Protein AF-A0A1J5KUV5-F1 (afdb_monomer_lite)

Structure (mmCIF, N/CA/C/O backbone):
data_AF-A0A1J5KUV5-F1
#
_entry.id   AF-A0A1J5KUV5-F1
#
loop_
_atom_site.group_PDB
_atom_site.id
_atom_site.type_symbol
_atom_site.label_atom_id
_atom_site.label_alt_id
_atom_site.label_comp_id
_atom_site.label_asym_id
_atom_site.label_entity_id
_atom_site.label_seq_id
_atom_site.pdbx_PDB_ins_code
_atom_site.Cartn_x
_atom_site.Cartn_y
_atom_site.Cartn_z
_atom_site.occupancy
_atom_site.B_iso_or_equiv
_atom_site.auth_seq_id
_atom_site.auth_comp_id
_atom_site.auth_asym_id
_atom_site.auth_atom_id
_atom_site.pdbx_PDB_model_num
ATOM 1 N N . MET A 1 1 ? -5.475 8.814 17.696 1.00 63.84 1 MET A N 1
ATOM 2 C CA . MET A 1 1 ? -4.533 9.608 16.881 1.00 63.84 1 MET A CA 1
ATOM 3 C C . MET A 1 1 ? -3.108 9.068 16.953 1.00 63.84 1 MET A C 1
ATOM 5 O O . MET A 1 1 ? -2.683 8.458 15.984 1.00 63.84 1 MET A O 1
ATOM 9 N N . GLU A 1 2 ? -2.373 9.209 18.066 1.00 73.62 2 GLU A N 1
ATOM 10 C CA . GLU A 1 2 ? -0.963 8.753 18.131 1.00 73.62 2 GLU A CA 1
ATOM 11 C C . GLU A 1 2 ? -0.813 7.224 17.989 1.00 73.62 2 GLU A C 1
ATOM 13 O O . GLU A 1 2 ? 0.039 6.748 17.240 1.00 73.62 2 GLU A O 1
ATOM 18 N N . ASN A 1 3 ? -1.718 6.451 18.603 1.00 88.88 3 ASN A N 1
ATOM 19 C CA . ASN A 1 3 ? -1.729 4.987 18.475 1.00 88.88 3 ASN A CA 1
ATOM 20 C C . ASN A 1 3 ? -2.065 4.498 17.054 1.00 88.88 3 ASN A C 1
ATOM 22 O O . ASN A 1 3 ? -1.445 3.552 16.580 1.00 88.88 3 ASN A O 1
ATOM 26 N N . GLU A 1 4 ? -3.008 5.145 16.362 1.00 95.00 4 GLU A N 1
ATOM 27 C CA . GLU A 1 4 ? -3.403 4.771 14.993 1.00 95.00 4 GLU A CA 1
ATOM 28 C C . GLU A 1 4 ? -2.285 5.081 13.999 1.00 95.00 4 GLU A C 1
ATOM 30 O O . GLU A 1 4 ? -1.961 4.251 13.158 1.00 95.00 4 GLU A O 1
ATOM 35 N N . TYR A 1 5 ? -1.646 6.249 14.121 1.00 96.25 5 TYR A N 1
ATOM 36 C CA . TYR A 1 5 ? -0.525 6.619 13.259 1.00 96.25 5 TYR A CA 1
ATOM 37 C C . TYR A 1 5 ? 0.643 5.637 13.414 1.00 96.25 5 TYR A C 1
ATOM 39 O O . TYR A 1 5 ? 1.203 5.166 12.422 1.00 96.25 5 TYR A O 1
ATOM 47 N N . LYS A 1 6 ? 0.961 5.257 14.658 1.00 97.00 6 LYS A N 1
ATOM 48 C CA . LYS A 1 6 ? 1.965 4.230 14.943 1.00 97.00 6 LYS A CA 1
ATOM 49 C C . LYS A 1 6 ? 1.581 2.875 14.343 1.00 97.00 6 LYS A C 1
ATOM 51 O O . LYS A 1 6 ? 2.426 2.218 13.743 1.00 97.00 6 LYS A O 1
ATOM 56 N N . LEU A 1 7 ? 0.316 2.469 14.458 1.00 97.94 7 LEU A N 1
ATOM 57 C CA . LEU A 1 7 ? -0.175 1.230 13.852 1.00 97.94 7 LEU A CA 1
ATOM 58 C C . LEU A 1 7 ? -0.055 1.257 12.320 1.00 97.94 7 LEU A C 1
ATOM 60 O O . LEU A 1 7 ? 0.364 0.264 11.726 1.00 97.94 7 LEU A O 1
ATOM 64 N N . ILE A 1 8 ? -0.358 2.394 11.681 1.00 98.50 8 ILE A N 1
ATOM 65 C CA . ILE A 1 8 ? -0.152 2.576 10.238 1.00 98.50 8 ILE A CA 1
ATOM 66 C C . ILE A 1 8 ? 1.318 2.367 9.880 1.00 98.50 8 ILE A C 1
ATOM 68 O O . ILE A 1 8 ? 1.622 1.627 8.944 1.00 98.50 8 ILE A O 1
ATOM 72 N N . GLU A 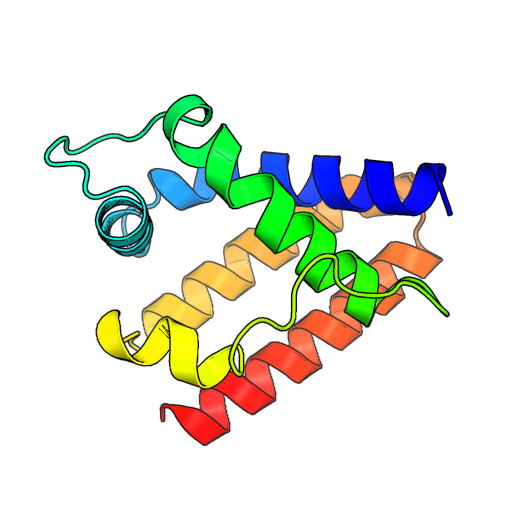1 9 ? 2.231 2.997 10.618 1.00 98.25 9 GLU A N 1
ATOM 73 C CA . GLU A 1 9 ? 3.664 2.852 10.379 1.00 98.25 9 GLU A CA 1
ATOM 74 C C . GLU A 1 9 ? 4.133 1.400 10.527 1.00 98.25 9 GLU A C 1
ATOM 76 O O . GLU A 1 9 ? 4.851 0.901 9.660 1.00 98.25 9 GLU A O 1
ATOM 81 N N . GLU A 1 10 ? 3.692 0.693 11.569 1.00 98.25 10 GLU A N 1
ATOM 82 C CA . GLU A 1 10 ? 4.040 -0.715 11.783 1.00 98.25 10 GLU A CA 1
ATOM 83 C C . GLU A 1 10 ? 3.562 -1.615 10.631 1.00 98.25 10 GLU A C 1
ATOM 85 O O . GLU A 1 10 ? 4.335 -2.438 10.131 1.00 98.25 10 GLU A O 1
ATOM 90 N N . VAL A 1 11 ? 2.322 -1.432 10.163 1.00 98.62 11 VAL A N 1
ATOM 91 C CA . VAL A 1 11 ? 1.770 -2.186 9.025 1.00 98.62 11 VAL A CA 1
ATOM 92 C C . VAL A 1 11 ? 2.535 -1.870 7.739 1.00 98.62 11 VAL A C 1
ATOM 94 O O . VAL A 1 11 ? 2.938 -2.789 7.024 1.00 98.62 11 VAL A O 1
ATOM 97 N N . VAL A 1 12 ? 2.784 -0.588 7.447 1.00 98.56 12 VAL A N 1
ATOM 98 C CA . VAL A 1 12 ? 3.522 -0.169 6.244 1.00 98.56 12 VAL A CA 1
ATOM 99 C C . VAL A 1 12 ? 4.939 -0.738 6.259 1.00 98.56 12 VAL A C 1
ATOM 101 O O . VAL A 1 12 ? 5.379 -1.301 5.258 1.00 98.56 12 VAL A O 1
ATOM 104 N N . ARG A 1 13 ? 5.649 -0.664 7.388 1.00 98.44 13 ARG A N 1
ATOM 105 C CA . ARG A 1 13 ? 6.996 -1.239 7.518 1.00 98.44 13 ARG A CA 1
ATOM 106 C C . ARG A 1 13 ? 6.984 -2.759 7.358 1.00 98.44 13 ARG A C 1
ATOM 108 O O . ARG A 1 13 ? 7.838 -3.286 6.648 1.00 98.44 13 ARG A O 1
ATOM 115 N N . SER A 1 14 ? 6.003 -3.453 7.942 1.00 98.44 14 SER A N 1
ATOM 116 C CA . SER A 1 14 ? 5.833 -4.906 7.769 1.00 98.44 14 SER A CA 1
ATOM 117 C C . SER A 1 14 ? 5.616 -5.285 6.298 1.00 98.44 14 SER A C 1
ATOM 119 O O . SER A 1 14 ? 6.245 -6.213 5.787 1.00 98.44 14 SER A O 1
ATOM 121 N N . PHE A 1 15 ? 4.797 -4.511 5.579 1.00 98.69 15 PHE A N 1
ATOM 122 C CA . PHE A 1 15 ? 4.586 -4.674 4.142 1.00 98.69 15 PHE A CA 1
ATOM 123 C C . PHE A 1 15 ? 5.863 -4.443 3.323 1.00 98.69 15 PHE A C 1
ATOM 125 O O . PHE A 1 15 ? 6.224 -5.291 2.506 1.00 98.69 15 PHE A O 1
ATOM 132 N N . TYR A 1 16 ? 6.590 -3.347 3.558 1.00 97.94 16 TYR A N 1
ATOM 133 C CA . TYR A 1 16 ? 7.851 -3.080 2.854 1.00 97.94 16 TYR A CA 1
ATOM 134 C C . TYR A 1 16 ? 8.905 -4.153 3.136 1.00 97.94 16 TYR A C 1
ATOM 136 O O . TYR A 1 16 ? 9.649 -4.511 2.230 1.00 97.94 16 TYR A O 1
ATOM 144 N N . GLY A 1 17 ? 8.924 -4.729 4.342 1.00 97.56 17 GLY A N 1
ATOM 145 C CA . GLY A 1 17 ? 9.829 -5.823 4.697 1.00 97.56 17 GLY A CA 1
ATOM 146 C C . GLY A 1 17 ? 9.718 -7.056 3.792 1.00 97.56 17 GLY A C 1
ATOM 147 O O . GLY A 1 17 ? 10.686 -7.802 3.677 1.00 97.56 17 GLY A O 1
ATOM 148 N N . VAL A 1 18 ? 8.578 -7.254 3.117 1.00 97.69 18 VAL A N 1
ATOM 149 C CA . VAL A 1 18 ? 8.382 -8.355 2.157 1.00 97.69 18 VAL A CA 1
ATOM 150 C C . VAL A 1 18 ? 8.270 -7.882 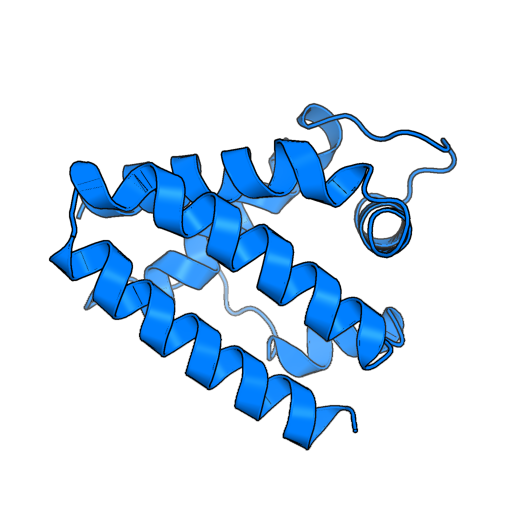0.707 1.00 97.69 18 VAL A C 1
ATOM 152 O O . VAL A 1 18 ? 8.791 -8.533 -0.194 1.00 97.69 18 VAL A O 1
ATOM 155 N N . ALA A 1 19 ? 7.622 -6.744 0.456 1.00 97.94 19 ALA A N 1
ATOM 156 C CA . ALA A 1 19 ? 7.272 -6.311 -0.894 1.00 97.94 19 ALA A CA 1
ATOM 157 C C . ALA A 1 19 ? 8.483 -5.861 -1.726 1.00 97.94 19 ALA A C 1
ATOM 159 O O . ALA A 1 19 ? 8.510 -6.092 -2.936 1.00 97.94 19 ALA A O 1
ATOM 160 N N . ILE A 1 20 ? 9.498 -5.261 -1.092 1.00 96.94 20 ILE A N 1
ATOM 161 C CA . ILE A 1 20 ? 10.662 -4.694 -1.797 1.00 96.94 20 ILE A CA 1
ATOM 162 C C . ILE A 1 20 ? 11.495 -5.755 -2.528 1.00 96.94 20 ILE A C 1
ATOM 164 O O . ILE A 1 20 ? 12.110 -5.457 -3.549 1.00 96.94 20 ILE A O 1
ATOM 168 N N . ASN A 1 21 ? 11.464 -6.999 -2.044 1.00 96.50 21 ASN A N 1
ATOM 169 C CA . ASN A 1 21 ? 12.187 -8.134 -2.617 1.00 96.50 21 ASN A CA 1
ATOM 170 C C . ASN A 1 21 ? 11.244 -9.196 -3.204 1.00 96.50 21 ASN A C 1
ATOM 172 O O . ASN A 1 21 ? 11.683 -10.292 -3.547 1.00 96.50 21 ASN A O 1
ATOM 176 N N . ASP A 1 22 ? 9.950 -8.890 -3.349 1.00 97.75 22 ASP A N 1
ATOM 177 C CA . ASP A 1 22 ? 9.005 -9.812 -3.971 1.00 97.75 22 ASP A CA 1
ATOM 178 C C . ASP A 1 22 ? 9.352 -10.044 -5.449 1.00 97.75 22 ASP A C 1
ATOM 180 O O . ASP A 1 22 ? 9.634 -9.107 -6.200 1.00 97.75 22 ASP A O 1
ATOM 184 N N . VAL A 1 23 ? 9.282 -11.302 -5.886 1.00 95.81 23 VAL A N 1
ATOM 185 C CA . VAL A 1 23 ? 9.682 -11.713 -7.240 1.00 95.81 23 VAL A CA 1
ATOM 186 C C . VAL A 1 23 ? 8.866 -11.038 -8.350 1.00 95.81 23 VAL A C 1
ATOM 188 O O . VAL A 1 23 ? 9.387 -10.830 -9.444 1.00 95.81 23 VAL A O 1
ATOM 191 N N . PHE A 1 24 ? 7.609 -10.665 -8.088 1.00 96.31 24 PHE A N 1
ATOM 192 C CA . PHE A 1 24 ? 6.737 -10.054 -9.091 1.00 96.31 24 PHE A CA 1
ATOM 193 C C . PHE A 1 24 ? 6.725 -8.532 -9.018 1.00 96.31 24 PHE A C 1
ATOM 195 O O . PHE A 1 24 ? 6.617 -7.896 -10.061 1.00 96.31 24 PHE A O 1
ATOM 202 N N . ILE A 1 25 ? 6.812 -7.940 -7.823 1.00 97.50 25 ILE A N 1
ATOM 203 C CA . ILE A 1 25 ? 6.629 -6.485 -7.655 1.00 97.50 25 ILE A CA 1
ATOM 204 C C . ILE A 1 25 ? 7.861 -5.741 -7.136 1.00 97.50 25 ILE A C 1
ATOM 206 O O . ILE A 1 25 ? 7.918 -4.522 -7.283 1.00 97.50 25 ILE A O 1
ATOM 210 N N . GLY A 1 26 ? 8.873 -6.431 -6.603 1.00 95.81 26 GLY A N 1
ATOM 211 C CA . GLY A 1 26 ? 10.073 -5.815 -6.019 1.00 95.81 26 GLY A CA 1
ATOM 212 C C . GLY A 1 26 ? 10.830 -4.909 -6.996 1.00 95.81 26 GLY A C 1
ATOM 213 O O . GLY A 1 26 ? 11.391 -3.881 -6.624 1.00 95.81 26 GLY A O 1
ATOM 214 N N . TYR A 1 27 ? 10.762 -5.210 -8.294 1.00 94.62 27 TYR A N 1
ATOM 215 C CA . TYR A 1 27 ? 11.377 -4.372 -9.323 1.00 94.62 27 TYR A CA 1
ATOM 216 C C . TYR A 1 27 ? 10.751 -2.974 -9.444 1.00 94.62 27 TYR A C 1
ATOM 218 O O . TYR A 1 27 ? 11.444 -2.039 -9.841 1.00 94.62 27 TYR A O 1
ATOM 226 N N . HIS A 1 28 ? 9.474 -2.796 -9.087 1.00 95.31 28 HIS A N 1
ATOM 227 C CA . HIS A 1 28 ? 8.858 -1.467 -9.027 1.00 95.31 28 HIS A CA 1
ATOM 228 C C . HIS A 1 28 ? 9.414 -0.649 -7.864 1.00 95.31 28 HIS A C 1
ATOM 230 O O . HIS A 1 28 ? 9.667 0.541 -8.025 1.00 95.31 28 HIS A O 1
ATOM 236 N N . PHE A 1 29 ? 9.693 -1.289 -6.728 1.00 94.94 29 PHE A N 1
ATOM 237 C CA . PHE A 1 29 ? 10.333 -0.637 -5.584 1.00 94.94 29 PHE A CA 1
ATOM 238 C C . PHE A 1 29 ? 11.756 -0.177 -5.916 1.00 94.94 29 PHE A C 1
ATOM 240 O O . PHE A 1 29 ? 12.137 0.933 -5.549 1.00 94.94 29 PHE A O 1
ATOM 247 N N . ARG A 1 30 ? 12.495 -0.954 -6.717 1.00 92.69 30 ARG A N 1
ATOM 248 C CA . ARG A 1 30 ? 13.807 -0.538 -7.241 1.00 92.69 30 ARG A CA 1
ATOM 249 C C . ARG A 1 30 ? 13.747 0.686 -8.156 1.00 92.69 30 ARG A C 1
ATOM 251 O O . ARG A 1 30 ? 14.645 1.520 -8.154 1.00 92.69 30 ARG A O 1
ATOM 258 N N . LYS A 1 31 ? 12.667 0.841 -8.930 1.00 90.94 31 LYS A N 1
ATOM 259 C CA . LYS A 1 31 ? 12.446 2.073 -9.708 1.00 90.94 31 LYS A CA 1
ATOM 260 C C . LYS A 1 31 ? 12.180 3.272 -8.798 1.00 90.94 31 LYS A C 1
ATOM 262 O O . LYS A 1 31 ? 12.639 4.363 -9.102 1.00 90.94 31 LYS A O 1
ATOM 267 N N . ILE A 1 32 ? 11.458 3.070 -7.693 1.00 86.19 32 ILE A N 1
ATOM 268 C CA . ILE A 1 32 ? 11.134 4.135 -6.731 1.00 86.19 32 ILE A CA 1
ATOM 269 C C . ILE A 1 32 ? 12.400 4.658 -6.039 1.00 86.19 32 ILE A C 1
ATOM 271 O O . ILE A 1 32 ? 12.549 5.868 -5.888 1.00 86.19 32 ILE A O 1
ATOM 275 N N . ASN A 1 33 ? 13.314 3.772 -5.633 1.00 85.88 33 ASN A N 1
ATOM 276 C CA . ASN A 1 33 ? 14.554 4.160 -4.950 1.00 85.88 33 ASN A CA 1
ATOM 277 C C . ASN A 1 33 ? 15.751 4.387 -5.900 1.00 85.88 33 ASN A C 1
ATOM 279 O O . ASN A 1 33 ? 16.848 4.673 -5.430 1.00 85.88 33 ASN A O 1
ATOM 283 N N . ASN A 1 34 ? 15.548 4.284 -7.222 1.00 83.00 34 ASN A N 1
ATOM 284 C CA . ASN A 1 34 ? 16.593 4.344 -8.253 1.00 83.00 34 ASN A CA 1
ATOM 285 C C . ASN A 1 34 ? 17.771 3.376 -8.013 1.00 83.00 34 ASN A C 1
ATOM 287 O O . ASN A 1 34 ? 18.905 3.670 -8.400 1.00 83.00 34 ASN A O 1
ATOM 291 N N . SER A 1 35 ? 17.523 2.228 -7.378 1.00 82.88 35 SER A N 1
ATOM 292 C CA . SER A 1 35 ? 18.564 1.237 -7.110 1.00 82.88 35 SER A CA 1
ATOM 293 C C . SER A 1 35 ? 18.873 0.382 -8.341 1.00 82.88 35 SER A C 1
ATOM 295 O O . SER A 1 35 ? 17.985 -0.034 -9.091 1.00 82.88 35 SER A O 1
ATOM 297 N N . SER A 1 36 ? 20.160 0.090 -8.531 1.00 77.56 36 SER A N 1
ATOM 298 C CA . SER A 1 36 ? 20.679 -0.824 -9.551 1.00 77.56 36 SER A CA 1
ATOM 299 C C . SER A 1 36 ? 20.943 -2.240 -9.020 1.00 77.56 36 SER A C 1
ATOM 301 O O . SER A 1 36 ? 21.291 -3.126 -9.803 1.00 77.56 36 SER A O 1
ATOM 303 N N . THR A 1 37 ? 20.779 -2.479 -7.714 1.00 85.12 37 THR A N 1
ATOM 304 C CA . THR A 1 37 ? 20.982 -3.795 -7.089 1.00 85.12 37 THR A CA 1
ATOM 305 C C . THR A 1 37 ? 19.746 -4.678 -7.237 1.00 85.12 37 THR A C 1
ATOM 307 O O . THR A 1 37 ? 18.628 -4.188 -7.349 1.00 85.12 37 THR A O 1
ATOM 310 N N . LEU A 1 38 ? 19.925 -6.003 -7.264 1.00 81.06 38 LEU A N 1
ATOM 311 C CA . LEU A 1 38 ? 18.803 -6.949 -7.379 1.00 81.06 38 LEU A CA 1
ATOM 312 C C . LEU A 1 38 ? 17.958 -7.018 -6.105 1.00 81.06 38 LEU A C 1
ATOM 314 O O . LEU A 1 38 ? 16.740 -7.181 -6.187 1.00 81.06 38 LEU A O 1
ATOM 318 N N . GLU A 1 39 ? 18.606 -6.867 -4.956 1.00 85.12 39 GLU A N 1
ATOM 319 C CA . GLU A 1 39 ? 17.969 -6.832 -3.647 1.00 85.12 39 GLU A CA 1
ATOM 320 C C . GLU A 1 39 ? 17.976 -5.410 -3.103 1.00 85.12 39 GLU A C 1
ATOM 322 O O . GLU A 1 39 ? 18.934 -4.656 -3.303 1.00 85.12 39 GLU A O 1
ATOM 327 N N . SER A 1 40 ? 16.897 -5.076 -2.408 1.00 89.69 40 SER A N 1
ATOM 328 C CA . SER A 1 40 ? 16.739 -3.829 -1.682 1.00 89.69 40 SER A CA 1
ATOM 329 C C . SER A 1 40 ? 16.662 -4.082 -0.185 1.00 89.69 40 SER A C 1
ATOM 331 O O . SER A 1 40 ? 16.204 -5.132 0.273 1.00 89.69 40 SER A O 1
ATOM 333 N N . SER A 1 41 ? 17.084 -3.090 0.591 1.00 92.56 41 SER A N 1
ATOM 334 C CA . SER A 1 41 ? 16.950 -3.112 2.048 1.00 92.56 41 SER A CA 1
ATOM 335 C C . SER A 1 41 ? 15.903 -2.104 2.505 1.00 92.56 41 SER A C 1
ATOM 337 O O . SER A 1 41 ? 15.676 -1.088 1.849 1.00 92.56 41 SER A O 1
ATOM 339 N N . LEU A 1 42 ? 15.269 -2.355 3.654 1.00 92.00 42 LEU A N 1
ATOM 340 C CA . LEU A 1 42 ? 14.267 -1.436 4.205 1.00 92.00 42 LEU A CA 1
ATOM 341 C C . LEU A 1 42 ? 14.836 -0.019 4.415 1.00 92.00 42 LEU A C 1
ATOM 343 O O . LEU A 1 42 ? 14.134 0.962 4.180 1.00 92.00 42 LEU A O 1
ATOM 347 N N . GLY A 1 43 ? 16.125 0.075 4.765 1.00 91.44 43 GLY A N 1
ATOM 348 C CA . GLY A 1 43 ? 16.842 1.337 4.963 1.00 91.44 43 GLY A CA 1
ATOM 349 C C . GLY A 1 43 ? 16.824 2.263 3.741 1.00 91.44 43 GLY A C 1
ATOM 350 O O . GLY A 1 43 ? 16.797 3.482 3.893 1.00 91.44 43 GLY A O 1
ATOM 351 N N . GLU A 1 44 ? 16.761 1.707 2.527 1.00 92.19 44 GLU A N 1
ATOM 352 C CA . GLU A 1 44 ? 16.687 2.479 1.275 1.00 92.19 44 GLU A CA 1
ATOM 353 C C . GLU A 1 44 ? 15.351 3.220 1.107 1.00 92.19 44 GLU A C 1
ATOM 355 O O . GLU A 1 44 ? 15.244 4.121 0.277 1.00 92.19 44 GLU A O 1
ATOM 360 N N . PHE A 1 45 ? 14.332 2.861 1.894 1.00 94.62 45 PHE A N 1
ATOM 361 C CA . PHE A 1 45 ? 12.992 3.439 1.829 1.00 94.62 45 PHE A CA 1
ATOM 362 C C . PHE A 1 45 ? 12.654 4.327 3.030 1.00 94.62 45 PHE A C 1
ATOM 364 O O . PHE A 1 45 ? 11.523 4.803 3.108 1.00 94.62 45 PHE A O 1
ATOM 371 N N . GLU A 1 46 ? 13.589 4.618 3.940 1.00 93.56 46 GLU A N 1
ATOM 372 C CA . GLU A 1 46 ? 13.306 5.444 5.131 1.00 93.56 46 GLU A CA 1
ATOM 373 C C . GLU A 1 46 ? 12.859 6.874 4.793 1.00 93.56 46 GLU A C 1
ATOM 375 O O . GLU A 1 46 ? 12.092 7.479 5.536 1.00 93.56 46 GLU A O 1
ATOM 380 N N . SER A 1 47 ? 13.265 7.413 3.641 1.00 91.06 47 SER A N 1
ATOM 381 C CA . SER A 1 47 ? 12.770 8.704 3.140 1.00 91.06 47 SER A CA 1
ATOM 382 C C . SER A 1 47 ? 11.405 8.606 2.444 1.00 91.06 47 SER A C 1
ATOM 384 O O . SER A 1 47 ? 10.710 9.609 2.289 1.00 91.06 47 SER A O 1
ATOM 386 N N . HIS A 1 48 ? 10.998 7.405 2.028 1.00 92.12 48 HIS A N 1
ATOM 387 C CA . HIS A 1 48 ? 9.769 7.158 1.278 1.00 92.12 48 HIS A CA 1
ATOM 388 C C . HIS A 1 48 ? 8.613 6.687 2.170 1.00 92.12 48 HIS A C 1
ATOM 390 O O . HIS A 1 48 ? 7.493 7.180 2.028 1.00 92.12 48 HIS A O 1
ATOM 396 N N . ILE A 1 49 ? 8.878 5.778 3.113 1.00 95.56 49 ILE A N 1
ATOM 397 C CA . ILE A 1 49 ? 7.894 5.212 4.049 1.00 95.56 49 ILE A CA 1
ATOM 398 C C . ILE A 1 49 ? 7.060 6.298 4.745 1.00 95.56 49 ILE A C 1
ATOM 400 O O . ILE A 1 49 ? 5.834 6.165 4.745 1.00 95.56 49 ILE A O 1
ATOM 404 N N . PRO A 1 50 ? 7.634 7.410 5.251 1.00 94.88 50 PRO A N 1
ATOM 405 C CA . PRO A 1 50 ? 6.844 8.465 5.876 1.00 94.88 50 PRO A CA 1
ATOM 406 C C . PRO A 1 50 ? 5.753 9.036 4.954 1.00 94.88 50 PRO A C 1
ATOM 408 O O . PRO A 1 50 ? 4.667 9.359 5.432 1.00 94.88 50 PRO A O 1
ATOM 411 N N . ASN A 1 51 ? 5.988 9.121 3.642 1.00 93.19 51 ASN A N 1
ATOM 412 C CA . ASN A 1 51 ? 4.990 9.616 2.686 1.00 93.19 51 ASN A CA 1
ATOM 413 C C . ASN A 1 51 ? 3.827 8.634 2.505 1.00 93.19 51 ASN A C 1
ATOM 415 O O . ASN A 1 51 ? 2.685 9.052 2.319 1.00 93.19 51 ASN A O 1
ATOM 419 N N . VAL A 1 52 ? 4.111 7.333 2.575 1.00 94.88 52 VAL A N 1
ATOM 420 C CA . VAL A 1 52 ? 3.102 6.268 2.491 1.00 94.88 52 VAL A CA 1
ATOM 421 C C . VAL A 1 52 ? 2.281 6.199 3.776 1.00 94.88 52 VAL A C 1
ATOM 423 O O . VAL A 1 52 ? 1.059 6.078 3.714 1.00 94.88 52 VAL A O 1
ATOM 426 N N . VAL A 1 53 ? 2.932 6.333 4.935 1.00 96.88 53 VAL A N 1
ATOM 427 C CA . VAL A 1 53 ? 2.259 6.421 6.241 1.00 96.88 53 VAL A CA 1
ATOM 428 C C . VAL A 1 53 ? 1.344 7.641 6.289 1.00 96.88 53 VAL A C 1
ATOM 430 O O . VAL A 1 53 ? 0.171 7.512 6.627 1.00 96.88 53 VAL A O 1
ATOM 433 N N . ASP A 1 54 ? 1.845 8.806 5.876 1.00 94.94 54 ASP A N 1
ATOM 434 C CA . ASP A 1 54 ? 1.058 10.040 5.827 1.00 94.94 54 ASP A CA 1
ATOM 435 C C . ASP A 1 54 ? -0.125 9.921 4.859 1.00 94.94 54 ASP A C 1
ATOM 437 O O . ASP A 1 54 ? -1.243 10.307 5.195 1.00 94.94 54 ASP A O 1
ATOM 441 N N . PHE A 1 55 ? 0.082 9.308 3.686 1.00 94.56 55 PHE A N 1
ATOM 442 C CA . PHE A 1 55 ? -1.009 8.991 2.767 1.00 94.56 55 PHE A CA 1
ATOM 443 C C . PHE A 1 55 ? -2.099 8.171 3.465 1.00 94.56 55 PHE A C 1
ATOM 445 O O . PHE A 1 55 ? -3.252 8.595 3.464 1.00 94.56 55 PHE A O 1
ATOM 452 N N . TRP A 1 56 ? -1.768 7.054 4.110 1.00 96.44 56 TRP A N 1
ATOM 453 C CA . TRP A 1 56 ? -2.772 6.243 4.802 1.00 96.44 56 TRP A CA 1
ATOM 454 C C . TRP A 1 56 ? -3.433 6.973 5.970 1.00 96.44 56 TRP A C 1
ATOM 456 O O . TRP A 1 56 ? -4.648 6.864 6.136 1.00 96.44 56 TRP A O 1
ATOM 466 N N . ALA A 1 57 ? -2.685 7.783 6.720 1.00 96.38 57 ALA A N 1
ATOM 467 C CA . ALA A 1 57 ? -3.233 8.598 7.797 1.00 96.38 57 ALA A CA 1
ATOM 468 C C . ALA A 1 57 ? -4.330 9.545 7.284 1.00 96.38 57 ALA A C 1
ATOM 470 O O . ALA A 1 57 ? -5.400 9.596 7.882 1.00 96.38 57 ALA A O 1
ATOM 471 N N . THR A 1 58 ? -4.150 10.185 6.118 1.00 94.00 58 THR A N 1
ATOM 472 C CA . THR A 1 58 ? -5.211 11.023 5.511 1.00 94.00 58 THR A CA 1
ATOM 473 C C . THR A 1 58 ? -6.476 10.248 5.133 1.00 94.00 58 THR A C 1
ATOM 475 O O . THR A 1 58 ? -7.548 10.836 5.019 1.00 94.00 58 THR A O 1
ATOM 478 N N . GLN A 1 59 ? -6.369 8.937 4.895 1.00 94.06 59 GLN A N 1
ATOM 479 C CA . GLN A 1 59 ? -7.502 8.102 4.486 1.00 94.06 59 GLN A CA 1
ATOM 480 C C . GLN A 1 59 ? -8.261 7.501 5.673 1.00 94.06 59 GLN A C 1
ATOM 482 O O . GLN A 1 59 ? -9.436 7.149 5.520 1.00 94.06 59 GLN A O 1
ATOM 487 N N . LEU A 1 60 ? -7.584 7.334 6.811 1.00 96.50 60 LEU A N 1
ATOM 488 C CA . LEU A 1 60 ? -8.051 6.537 7.947 1.00 96.50 60 LEU A CA 1
ATOM 489 C C . LEU A 1 60 ? -8.309 7.374 9.199 1.00 96.50 60 LEU A C 1
ATOM 491 O O . LEU A 1 60 ? -9.234 7.072 9.946 1.00 96.50 60 LEU A O 1
ATOM 495 N N . ILE A 1 61 ? -7.523 8.427 9.423 1.00 95.81 61 ILE A N 1
ATOM 496 C CA . ILE A 1 61 ? -7.600 9.251 10.628 1.00 95.81 61 ILE A CA 1
ATOM 497 C C . ILE A 1 61 ? -8.387 10.518 10.303 1.00 95.81 61 ILE A C 1
ATOM 499 O O . ILE A 1 61 ? -7.982 11.349 9.488 1.00 95.81 61 ILE A O 1
ATOM 503 N N . SER A 1 62 ? -9.532 10.675 10.963 1.00 93.31 62 SER A N 1
ATOM 504 C CA . SER A 1 62 ? -10.394 11.841 10.770 1.00 93.31 62 SER A CA 1
ATOM 505 C C . SER A 1 62 ? -9.662 13.131 11.140 1.00 93.31 62 SER A C 1
ATOM 507 O O . SER A 1 62 ? -9.105 13.249 12.228 1.00 93.31 62 SER A O 1
ATOM 509 N N . GLY A 1 63 ? -9.677 14.109 10.234 1.00 92.06 63 GLY A N 1
ATOM 510 C CA . GLY A 1 63 ? -9.022 15.403 10.437 1.00 92.06 63 GLY A CA 1
ATOM 511 C C . GLY A 1 63 ? -7.508 15.412 10.198 1.00 92.06 63 GLY A C 1
ATOM 512 O O . GLY A 1 63 ? -6.913 16.486 10.277 1.00 92.06 63 GLY A O 1
ATOM 513 N N . HIS A 1 64 ? -6.881 14.274 9.866 1.00 92.75 64 HIS A N 1
ATOM 514 C CA . HIS A 1 64 ? -5.463 14.252 9.502 1.00 92.75 64 HIS A CA 1
ATOM 515 C C . HIS A 1 64 ? -5.239 14.984 8.178 1.00 92.75 64 HIS A C 1
ATOM 517 O O . HIS A 1 64 ? -5.837 14.649 7.152 1.00 92.75 64 HIS A O 1
ATOM 523 N N . GLN A 1 65 ? -4.360 15.982 8.197 1.00 89.00 65 GLN A N 1
ATOM 524 C CA . GLN A 1 65 ? -3.973 16.734 7.010 1.00 89.00 65 GLN A CA 1
ATOM 525 C C . GLN A 1 65 ? -2.653 16.201 6.473 1.00 89.00 65 GLN A C 1
ATOM 527 O O . GLN A 1 65 ? -1.717 15.946 7.229 1.00 89.00 65 GLN A O 1
ATOM 532 N N . ARG A 1 66 ? -2.582 16.045 5.149 1.00 85.25 66 ARG A N 1
ATOM 533 C CA . ARG A 1 66 ? -1.355 15.615 4.482 1.00 85.25 66 ARG A CA 1
ATOM 534 C C . ARG A 1 66 ? -0.257 16.645 4.730 1.00 85.25 66 ARG A C 1
ATOM 536 O O . ARG A 1 66 ? -0.521 17.843 4.641 1.00 85.25 66 ARG A O 1
ATOM 543 N N . ARG A 1 67 ? 0.970 16.188 4.984 1.00 81.50 67 ARG A N 1
ATOM 544 C CA . ARG A 1 67 ? 2.121 17.085 5.194 1.00 81.50 67 ARG A CA 1
ATOM 545 C C . ARG A 1 67 ? 2.424 17.941 3.968 1.00 81.50 67 ARG A C 1
ATOM 547 O O . ARG A 1 67 ? 2.838 19.086 4.103 1.00 81.50 67 ARG A O 1
ATOM 554 N N . GLU A 1 68 ? 2.176 17.391 2.783 1.00 76.50 68 GLU A N 1
ATOM 555 C CA . GLU A 1 68 ? 2.370 18.068 1.505 1.00 76.50 68 GLU A CA 1
ATOM 556 C C . GLU A 1 68 ? 1.184 17.823 0.568 1.00 76.50 68 GLU A C 1
ATOM 558 O O . GLU A 1 68 ? 0.558 16.757 0.587 1.00 76.50 68 GLU A O 1
ATOM 563 N N . ASN A 1 69 ? 0.907 18.789 -0.314 1.00 68.19 69 ASN A N 1
ATOM 564 C CA . ASN A 1 69 ? -0.025 18.609 -1.426 1.00 68.19 69 ASN A CA 1
ATOM 565 C C . ASN A 1 69 ? 0.596 17.662 -2.463 1.00 68.19 69 ASN A C 1
ATOM 567 O O . ASN A 1 69 ? 1.196 18.085 -3.448 1.00 68.19 69 ASN A O 1
ATOM 571 N N . GLY A 1 70 ? 0.477 16.361 -2.210 1.00 62.53 70 GLY A N 1
ATOM 572 C CA . GLY A 1 70 ? 0.930 15.327 -3.131 1.00 62.53 70 GLY A CA 1
ATOM 573 C C . GLY A 1 70 ? 0.041 15.248 -4.381 1.00 62.53 70 GLY A C 1
ATOM 574 O O . GLY A 1 70 ? -1.173 15.449 -4.280 1.00 62.53 70 GLY A O 1
ATOM 575 N N . PRO A 1 71 ? 0.600 14.903 -5.555 1.00 69.94 71 PRO A N 1
ATOM 576 C CA . PRO A 1 71 ? -0.195 14.646 -6.750 1.00 69.94 71 PRO A CA 1
ATOM 577 C C . PRO A 1 71 ? -1.194 13.501 -6.532 1.00 69.94 71 PRO A C 1
ATOM 579 O O . PRO A 1 71 ? -1.078 12.711 -5.590 1.00 69.94 71 PRO A O 1
ATOM 582 N N . ASN A 1 72 ? -2.173 13.392 -7.433 1.00 85.25 72 ASN A N 1
ATOM 583 C CA . ASN A 1 72 ? -3.120 12.278 -7.434 1.00 85.25 72 ASN A CA 1
ATOM 584 C C . ASN A 1 72 ? -2.355 10.939 -7.399 1.00 85.25 72 ASN A C 1
ATOM 586 O O . ASN A 1 72 ? -1.481 10.704 -8.235 1.00 85.25 72 ASN A O 1
ATOM 590 N N . ILE A 1 73 ? -2.694 10.076 -6.435 1.00 89.19 73 ILE A N 1
ATOM 591 C CA . ILE A 1 73 ? -1.974 8.821 -6.193 1.00 89.19 73 ILE A CA 1
ATOM 592 C C . ILE A 1 73 ? -1.974 7.904 -7.418 1.00 89.19 73 ILE A C 1
ATOM 594 O O . ILE A 1 73 ? -0.968 7.259 -7.670 1.00 89.19 73 ILE A O 1
ATOM 598 N N . LEU A 1 74 ? -3.040 7.897 -8.221 1.00 92.12 74 LEU A N 1
ATOM 599 C CA . LEU A 1 74 ? -3.091 7.140 -9.472 1.00 92.12 74 LEU A CA 1
ATOM 600 C C . LEU A 1 74 ? -2.053 7.703 -10.447 1.00 92.12 74 LEU A C 1
ATOM 602 O O . LEU A 1 74 ? -1.154 6.998 -10.878 1.00 92.12 74 LEU A O 1
ATOM 606 N N . LYS A 1 75 ? -2.055 9.014 -10.694 1.00 91.75 75 LYS A N 1
ATOM 607 C CA . LYS A 1 75 ? -1.086 9.642 -11.613 1.00 91.75 75 LYS A CA 1
ATOM 608 C C . LYS A 1 75 ? 0.373 9.390 -11.215 1.00 91.75 75 LYS A C 1
ATOM 610 O O . LYS A 1 75 ? 1.214 9.165 -12.078 1.00 91.75 75 LYS A O 1
ATOM 615 N N . LEU A 1 76 ? 0.672 9.367 -9.913 1.00 90.69 76 LEU A N 1
ATOM 616 C CA . LEU A 1 76 ? 2.023 9.097 -9.403 1.00 90.69 76 LEU A CA 1
ATOM 617 C C . LEU A 1 76 ? 2.582 7.732 -9.819 1.00 90.69 76 LEU A C 1
ATOM 619 O O . LEU A 1 76 ? 3.798 7.595 -9.905 1.00 90.69 76 LEU A O 1
ATOM 623 N N . HIS A 1 77 ? 1.735 6.736 -10.079 1.00 93.56 77 HIS A N 1
ATOM 624 C CA . HIS A 1 77 ? 2.179 5.377 -10.394 1.00 93.56 77 HIS A CA 1
ATOM 625 C C . HIS A 1 77 ? 2.208 5.084 -11.906 1.00 93.56 77 HIS A C 1
ATOM 627 O O . HIS A 1 77 ? 2.609 3.993 -12.306 1.00 93.56 77 HIS A O 1
ATOM 633 N N . GLU A 1 78 ? 1.846 6.039 -12.775 1.00 93.19 78 GLU A N 1
ATOM 634 C CA . GLU A 1 78 ? 1.792 5.825 -14.235 1.00 93.19 78 GLU A CA 1
ATOM 635 C C . GLU A 1 78 ? 3.119 5.351 -14.833 1.00 93.19 78 GLU A C 1
ATOM 637 O O . GLU A 1 78 ? 3.148 4.431 -15.653 1.00 93.19 78 GLU A O 1
ATOM 642 N N . TYR A 1 79 ? 4.233 5.932 -14.387 1.00 93.81 79 TYR A N 1
ATOM 643 C CA . TYR A 1 79 ? 5.562 5.595 -14.902 1.00 93.81 79 TYR A CA 1
ATOM 644 C C . TYR A 1 79 ? 5.967 4.139 -14.614 1.00 93.81 79 TYR A C 1
ATOM 646 O O . TYR A 1 79 ? 6.815 3.580 -15.317 1.00 93.81 79 TYR A O 1
ATOM 654 N N . LEU A 1 80 ? 5.356 3.503 -13.608 1.00 94.50 80 LEU A N 1
ATOM 655 C CA . LEU A 1 80 ? 5.634 2.114 -13.260 1.00 94.50 80 LEU A CA 1
ATOM 656 C C . LEU A 1 80 ? 5.081 1.146 -14.306 1.00 94.50 80 LEU A C 1
ATOM 658 O O . LEU A 1 80 ? 5.663 0.072 -14.473 1.00 94.50 80 LEU A O 1
ATOM 662 N N . LYS A 1 81 ? 4.036 1.544 -15.051 1.00 94.62 81 LYS A N 1
ATOM 663 C CA . LYS A 1 81 ? 3.320 0.695 -16.019 1.00 94.62 81 LYS A CA 1
ATOM 664 C C . LYS A 1 81 ? 2.864 -0.620 -15.376 1.00 94.62 81 LYS A C 1
ATOM 666 O O . LYS A 1 81 ? 3.156 -1.703 -15.886 1.00 94.62 81 LYS A O 1
ATOM 671 N N . ILE A 1 82 ? 2.200 -0.498 -14.224 1.00 95.19 82 ILE A N 1
ATOM 672 C CA . ILE A 1 82 ? 1.737 -1.624 -13.405 1.00 95.19 82 ILE A CA 1
ATOM 673 C C . ILE A 1 82 ? 0.831 -2.527 -14.240 1.00 95.19 82 ILE A C 1
ATOM 675 O O . ILE A 1 82 ? -0.083 -2.060 -14.915 1.00 95.19 82 ILE A O 1
ATOM 679 N N . ARG A 1 83 ? 1.071 -3.835 -14.177 1.00 96.56 83 ARG A N 1
ATOM 680 C CA . ARG A 1 83 ? 0.223 -4.858 -14.800 1.00 96.56 83 ARG A CA 1
ATOM 681 C C . ARG A 1 83 ? -0.809 -5.377 -13.806 1.00 96.56 83 ARG A C 1
ATOM 683 O O . ARG A 1 83 ? -0.563 -5.413 -12.604 1.00 96.56 83 ARG A O 1
ATOM 690 N N . LYS A 1 84 ? -1.937 -5.890 -14.305 1.00 96.56 84 LYS A N 1
ATOM 691 C CA . LYS A 1 84 ? -3.034 -6.386 -13.454 1.00 96.56 84 LYS A CA 1
ATOM 692 C C . LYS A 1 84 ? -2.587 -7.434 -12.427 1.00 96.56 84 LYS A C 1
ATOM 694 O O . LYS A 1 84 ? -2.981 -7.369 -11.268 1.00 96.56 84 LYS A O 1
ATOM 699 N N . GLY A 1 85 ? -1.716 -8.363 -12.830 1.00 97.19 85 GLY A N 1
ATOM 700 C CA . GLY A 1 85 ? -1.150 -9.366 -11.919 1.00 97.19 85 GLY A CA 1
ATOM 701 C C . GLY A 1 85 ? -0.247 -8.775 -10.828 1.00 97.19 85 GLY A C 1
ATOM 702 O O . GLY A 1 85 ? -0.224 -9.284 -9.713 1.00 97.19 85 GLY A O 1
ATOM 703 N N . GLU A 1 86 ? 0.448 -7.673 -11.112 1.00 97.75 86 GLU A N 1
ATOM 704 C CA . GLU A 1 86 ? 1.317 -6.982 -10.151 1.00 97.75 86 GLU A CA 1
ATOM 705 C C . GLU A 1 86 ? 0.488 -6.207 -9.124 1.00 97.75 86 GLU A C 1
ATOM 707 O O . GLU A 1 86 ? 0.784 -6.274 -7.933 1.00 97.75 86 GLU A O 1
ATOM 712 N N . LEU A 1 87 ? -0.600 -5.555 -9.557 1.00 98.06 87 LEU A N 1
ATOM 713 C CA . LEU A 1 87 ? -1.584 -4.976 -8.637 1.00 98.06 87 LEU A CA 1
ATOM 714 C C . LEU A 1 87 ? -2.167 -6.061 -7.721 1.00 98.06 87 LEU A C 1
ATOM 716 O O . LEU A 1 87 ? -2.203 -5.887 -6.506 1.00 98.06 87 LEU A O 1
ATOM 720 N N . GLY A 1 88 ? -2.565 -7.203 -8.291 1.00 98.25 88 GLY A N 1
ATOM 721 C CA . GLY A 1 88 ? -3.066 -8.341 -7.519 1.00 98.25 88 GLY A CA 1
ATOM 722 C C . GLY A 1 88 ? -2.055 -8.847 -6.487 1.00 98.25 88 GLY A C 1
ATOM 723 O O . GLY A 1 88 ? -2.419 -9.087 -5.337 1.00 98.25 88 GLY A O 1
ATOM 724 N N . ARG A 1 89 ? -0.771 -8.949 -6.858 1.00 98.50 89 ARG A N 1
ATOM 725 C CA . ARG A 1 89 ? 0.290 -9.354 -5.926 1.00 98.50 89 ARG A CA 1
ATOM 726 C C . ARG A 1 89 ? 0.510 -8.332 -4.814 1.00 98.50 89 ARG A C 1
ATOM 728 O O . ARG A 1 89 ? 0.650 -8.733 -3.661 1.00 98.50 89 ARG A O 1
ATOM 735 N N . TRP A 1 90 ? 0.511 -7.040 -5.143 1.00 98.44 90 TRP A N 1
ATOM 736 C CA . TRP A 1 90 ? 0.612 -5.965 -4.156 1.00 98.44 90 TRP A CA 1
ATOM 737 C C . TRP A 1 90 ? -0.530 -6.054 -3.138 1.00 98.44 90 TRP A C 1
ATOM 739 O O . TRP A 1 90 ? -0.282 -6.066 -1.935 1.00 98.44 90 TRP A O 1
ATOM 749 N N . LEU A 1 91 ? -1.769 -6.203 -3.619 1.00 98.56 91 LEU A N 1
ATOM 750 C CA . LEU A 1 91 ? -2.964 -6.298 -2.778 1.00 98.56 91 LEU A CA 1
ATOM 751 C C . LEU A 1 91 ? -2.950 -7.538 -1.887 1.00 98.56 91 LEU A C 1
ATOM 753 O O . LEU A 1 91 ? -3.319 -7.444 -0.719 1.00 98.56 91 LEU A O 1
ATOM 757 N N . LEU A 1 92 ? -2.518 -8.682 -2.422 1.00 98.56 92 LEU A N 1
ATOM 758 C CA . LEU A 1 92 ? -2.383 -9.922 -1.662 1.00 98.56 92 LEU A CA 1
ATOM 759 C C . LEU A 1 92 ? -1.418 -9.736 -0.485 1.00 98.56 92 LEU A C 1
ATOM 761 O O . LEU A 1 92 ? -1.818 -9.918 0.662 1.00 98.56 92 LEU A O 1
ATOM 765 N N . LEU A 1 93 ? -0.188 -9.294 -0.764 1.00 98.69 93 LEU A N 1
ATOM 766 C CA . LEU A 1 93 ? 0.833 -9.077 0.264 1.00 98.69 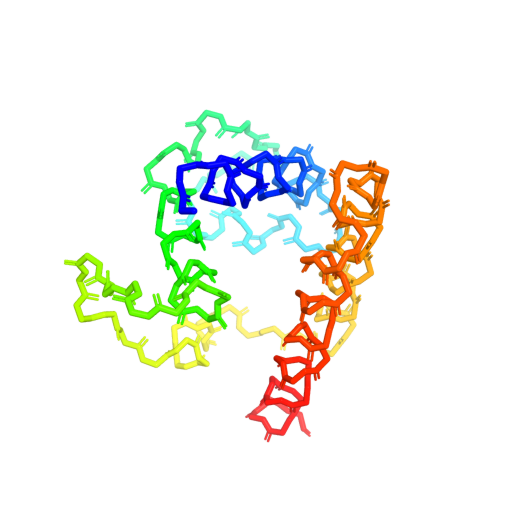93 LEU A CA 1
ATOM 767 C C . LEU A 1 93 ? 0.397 -8.031 1.293 1.00 98.69 93 LEU A C 1
ATOM 769 O O . LEU A 1 93 ? 0.598 -8.213 2.492 1.00 98.69 93 LEU A O 1
ATOM 773 N N . PHE A 1 94 ? -0.217 -6.936 0.842 1.00 98.69 94 PHE A N 1
ATOM 774 C CA . PHE A 1 94 ? -0.675 -5.885 1.743 1.00 98.69 94 PHE A CA 1
ATOM 775 C C . PHE A 1 94 ? -1.785 -6.383 2.674 1.00 98.69 94 PHE A C 1
ATOM 777 O O . PHE A 1 94 ? -1.732 -6.131 3.874 1.00 98.69 94 PHE A O 1
ATOM 784 N N . ARG A 1 95 ? -2.770 -7.126 2.152 1.00 98.62 95 ARG A N 1
ATOM 785 C CA . ARG A 1 95 ? -3.859 -7.711 2.952 1.00 98.62 95 ARG A CA 1
ATOM 786 C C . ARG A 1 95 ? -3.347 -8.741 3.954 1.00 98.62 95 ARG A C 1
ATOM 788 O O . ARG A 1 95 ? -3.782 -8.714 5.103 1.00 98.62 95 ARG A O 1
ATOM 795 N N . GLU A 1 96 ? -2.414 -9.602 3.545 1.00 98.50 96 GLU A N 1
ATOM 796 C CA . GLU A 1 96 ? -1.745 -10.550 4.445 1.00 98.50 96 GLU A CA 1
ATOM 797 C C . GLU A 1 96 ? -1.097 -9.799 5.613 1.00 98.50 96 GLU A C 1
ATOM 799 O O . GLU A 1 96 ? -1.426 -10.062 6.771 1.00 98.50 96 GLU A O 1
ATOM 804 N N . LYS A 1 97 ? -0.273 -8.785 5.318 1.00 98.38 97 LYS A N 1
ATOM 805 C CA . LYS A 1 97 ? 0.403 -7.986 6.348 1.00 98.38 97 LYS A CA 1
ATOM 806 C C . LYS A 1 97 ? -0.536 -7.164 7.203 1.00 98.38 97 LYS A C 1
ATOM 808 O O . LYS A 1 97 ? -0.312 -7.082 8.399 1.00 98.38 97 LYS A O 1
ATOM 813 N N . LEU A 1 98 ? -1.611 -6.624 6.647 1.00 98.38 98 LEU A N 1
ATOM 814 C CA . LEU A 1 98 ? -2.631 -5.922 7.416 1.00 98.38 98 LEU A CA 1
ATOM 815 C C . LEU A 1 98 ? -3.335 -6.863 8.416 1.00 98.38 98 LE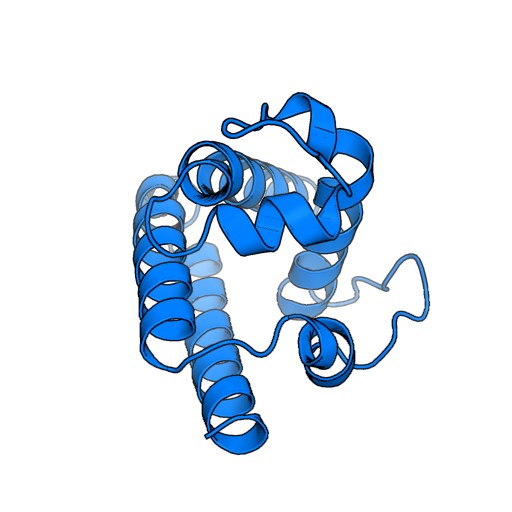U A C 1
ATOM 817 O O . LEU A 1 98 ? -3.565 -6.488 9.564 1.00 98.38 98 LEU A O 1
ATOM 821 N N . SER A 1 99 ? -3.633 -8.101 8.006 1.00 97.88 99 SER A N 1
ATOM 822 C CA . SER A 1 99 ? -4.345 -9.080 8.842 1.00 97.88 99 SER A CA 1
ATOM 823 C C . SER A 1 99 ? -3.556 -9.539 10.075 1.00 97.88 99 SER A C 1
ATOM 825 O O . SER A 1 99 ? -4.158 -9.824 11.111 1.00 97.88 99 SER A O 1
ATOM 827 N N . GLU A 1 100 ? -2.219 -9.526 10.012 1.00 98.12 100 GLU A N 1
ATOM 828 C CA . GLU A 1 100 ? -1.335 -9.850 11.146 1.00 98.12 100 GLU A CA 1
ATOM 829 C C . GLU A 1 100 ? -1.550 -8.903 12.343 1.00 98.12 100 GLU A C 1
ATOM 831 O O . GLU A 1 100 ? -1.278 -9.268 13.487 1.00 98.12 100 GLU A O 1
ATOM 836 N N . PHE A 1 101 ? -2.088 -7.703 12.102 1.00 97.56 101 PHE A N 1
ATOM 837 C CA . PHE A 1 101 ? -2.320 -6.680 13.123 1.00 97.56 101 PHE A CA 1
ATOM 838 C C . PHE A 1 101 ? -3.766 -6.641 13.629 1.00 97.56 101 PHE A C 1
ATOM 840 O O . PHE A 1 101 ? -4.087 -5.820 14.489 1.00 97.56 101 PHE A O 1
ATOM 847 N N . ASN A 1 102 ? -4.635 -7.543 13.161 1.00 95.81 102 ASN A N 1
ATOM 848 C CA . ASN A 1 102 ? -6.056 -7.550 13.513 1.00 95.81 102 ASN A CA 1
ATOM 849 C C . ASN A 1 102 ? -6.308 -7.659 15.027 1.00 95.81 102 ASN A C 1
ATOM 851 O O . ASN A 1 102 ? -7.289 -7.124 15.522 1.00 95.81 102 ASN A O 1
ATOM 855 N N . SER A 1 103 ? -5.423 -8.316 15.781 1.00 95.62 103 SER A N 1
ATOM 856 C CA . SER A 1 103 ? -5.536 -8.427 17.242 1.00 95.62 103 SER A CA 1
ATOM 857 C C . SER A 1 103 ? -5.239 -7.126 17.996 1.00 95.62 103 SER A C 1
ATOM 859 O O . SER A 1 103 ? -5.637 -7.012 19.153 1.00 95.62 103 SER A O 1
ATOM 861 N N . LYS A 1 104 ? -4.546 -6.159 17.376 1.00 95.69 104 LYS A N 1
ATOM 862 C CA . LYS A 1 104 ? -4.208 -4.878 18.015 1.00 95.69 104 LYS A CA 1
ATOM 863 C C . LYS A 1 104 ? -5.382 -3.905 17.998 1.00 95.69 104 LYS A C 1
ATOM 865 O O . LYS A 1 104 ? -5.616 -3.235 18.997 1.00 95.69 104 LYS A O 1
ATOM 870 N N . ASP A 1 105 ? -6.088 -3.835 16.872 1.00 96.06 105 ASP A N 1
ATOM 871 C CA . ASP A 1 105 ? -7.259 -2.973 16.692 1.00 96.06 105 ASP A CA 1
ATOM 872 C C . ASP A 1 105 ? -8.160 -3.511 15.558 1.00 96.06 105 ASP A C 1
ATOM 874 O O . ASP A 1 105 ? -8.018 -3.114 14.398 1.00 96.06 105 ASP A O 1
ATOM 878 N N . PRO A 1 106 ? -9.073 -4.452 15.855 1.00 96.50 106 PRO A N 1
ATOM 879 C CA . PRO A 1 106 ? -9.905 -5.084 14.832 1.00 96.50 106 PRO A CA 1
ATOM 880 C C . PRO A 1 106 ? -10.784 -4.094 14.056 1.00 96.50 106 PRO A C 1
ATOM 882 O O . PRO A 1 106 ? -11.043 -4.289 12.866 1.00 96.50 106 PRO A O 1
ATOM 885 N N . GLU A 1 107 ? -11.260 -3.036 14.717 1.00 96.81 107 GLU A N 1
ATOM 886 C CA . GLU A 1 107 ? -12.143 -2.047 14.097 1.00 96.81 107 GLU A CA 1
ATOM 887 C C . GLU A 1 107 ? -11.368 -1.190 13.093 1.00 96.81 107 GLU A C 1
ATOM 889 O O . GLU A 1 107 ? -11.776 -1.071 11.932 1.00 96.81 107 GLU A O 1
ATOM 894 N N . PHE A 1 108 ? -10.208 -0.669 13.502 1.00 97.19 108 PHE A N 1
ATOM 895 C CA . PHE A 1 108 ? -9.350 0.128 12.632 1.00 97.19 108 PHE A CA 1
ATOM 896 C C . PHE A 1 108 ? -8.814 -0.685 11.448 1.00 97.19 108 PHE A C 1
ATOM 898 O O . PHE A 1 108 ? -8.825 -0.222 10.305 1.00 97.19 108 PHE A O 1
ATOM 905 N N . ILE A 1 109 ? -8.409 -1.934 11.688 1.00 98.06 109 ILE A N 1
ATOM 906 C CA . ILE A 1 109 ? -7.945 -2.846 10.636 1.00 98.06 109 ILE A CA 1
ATOM 907 C C . ILE A 1 109 ? -9.076 -3.175 9.651 1.00 98.06 109 ILE A C 1
ATOM 909 O O . ILE A 1 109 ? -8.861 -3.170 8.435 1.00 98.06 109 ILE A O 1
ATOM 913 N N . GLY A 1 110 ? -10.303 -3.372 10.142 1.00 98.00 110 GLY A N 1
ATOM 914 C CA . GLY A 1 110 ? -11.487 -3.546 9.302 1.00 98.00 110 GLY A CA 1
ATOM 915 C C . GLY A 1 110 ? -11.809 -2.313 8.449 1.00 98.00 110 GLY A C 1
ATOM 916 O O . GLY A 1 110 ? -12.143 -2.445 7.267 1.00 98.00 110 GLY A O 1
ATOM 917 N N . LEU A 1 111 ? -11.675 -1.105 9.007 1.00 97.88 111 LEU A N 1
ATOM 918 C CA . LEU A 1 111 ? -11.800 0.148 8.254 1.00 97.88 111 LEU A CA 1
ATOM 919 C C . LEU A 1 111 ? -10.732 0.246 7.158 1.00 97.88 111 LEU A C 1
ATOM 921 O O . LEU A 1 111 ? -11.052 0.567 6.009 1.00 97.88 111 LEU A O 1
ATOM 925 N N . TRP A 1 112 ? -9.479 -0.063 7.493 1.00 98.31 112 TRP A N 1
ATOM 926 C CA . TRP A 1 112 ? -8.375 -0.023 6.541 1.00 98.31 112 TRP A CA 1
ATOM 927 C C . TRP A 1 112 ? -8.579 -1.024 5.407 1.00 98.31 112 TRP A C 1
ATOM 929 O O . TRP A 1 112 ? -8.457 -0.656 4.240 1.00 98.31 112 TRP A O 1
ATOM 939 N N . SER A 1 113 ? -9.011 -2.246 5.712 1.00 98.25 113 SER A N 1
ATOM 940 C CA . SER A 1 113 ? -9.329 -3.259 4.702 1.00 98.25 113 SER A CA 1
ATOM 941 C C . SER A 1 113 ? -10.339 -2.744 3.661 1.00 98.25 113 SER A C 1
ATOM 943 O O . SER A 1 113 ? -10.069 -2.802 2.461 1.00 98.25 113 SER A O 1
ATOM 945 N N . LYS A 1 114 ? -11.424 -2.085 4.093 1.00 98.12 114 LYS A N 1
ATOM 946 C CA . LYS A 1 114 ? -12.403 -1.457 3.178 1.00 98.12 114 LYS A CA 1
ATOM 947 C C . LYS A 1 114 ? -11.797 -0.336 2.323 1.00 98.12 114 LYS A C 1
ATOM 949 O O . LYS A 1 114 ? -12.206 -0.122 1.177 1.00 98.12 114 LYS A O 1
ATOM 954 N N . LYS A 1 115 ? -10.828 0.413 2.860 1.00 97.56 115 LYS A N 1
ATOM 955 C CA . LYS A 1 115 ? -10.091 1.426 2.088 1.00 97.56 115 LYS A CA 1
ATOM 956 C C . LYS A 1 115 ? -9.174 0.790 1.048 1.00 97.56 115 LYS A C 1
ATOM 958 O O . LYS A 1 115 ? -9.117 1.307 -0.065 1.00 97.56 115 LYS A O 1
ATOM 963 N N . VAL A 1 116 ? -8.536 -0.341 1.357 1.00 98.06 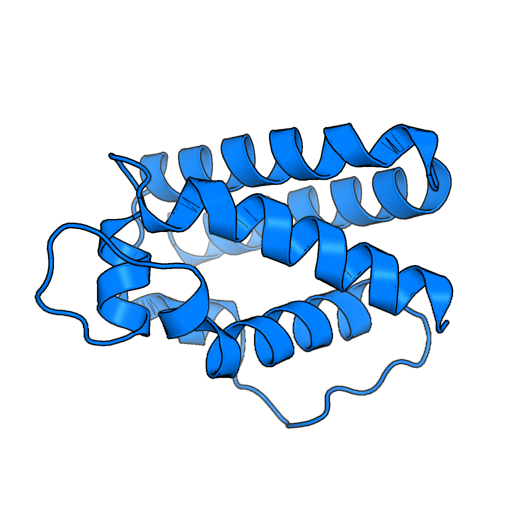116 VAL A N 1
ATOM 964 C CA . VAL A 1 116 ? -7.772 -1.121 0.369 1.00 98.06 116 VAL A CA 1
ATOM 965 C C . VAL A 1 116 ? -8.686 -1.589 -0.767 1.00 98.06 116 VAL A C 1
ATOM 967 O O . VAL A 1 116 ? -8.311 -1.446 -1.925 1.00 98.06 116 VAL A O 1
ATOM 970 N N . ASP A 1 117 ? -9.911 -2.035 -0.477 1.00 98.06 117 ASP A N 1
ATOM 971 C CA . ASP A 1 117 ? -10.877 -2.422 -1.522 1.00 98.06 117 ASP A CA 1
ATOM 972 C C . ASP A 1 117 ? -11.278 -1.240 -2.417 1.00 98.06 117 ASP A C 1
ATOM 974 O O . ASP A 1 117 ? -11.443 -1.377 -3.629 1.00 98.06 117 ASP A O 1
ATOM 978 N N . THR A 1 118 ? -11.428 -0.053 -1.825 1.00 96.88 118 THR A N 1
ATOM 979 C CA . THR A 1 118 ? -11.701 1.179 -2.582 1.00 96.88 118 THR A CA 1
ATOM 980 C C . THR A 1 118 ? -10.524 1.523 -3.497 1.00 96.88 118 THR A C 1
ATOM 982 O O . THR A 1 118 ? -10.718 1.896 -4.653 1.00 96.88 118 THR A O 1
ATOM 985 N N . PHE A 1 119 ? -9.300 1.355 -2.995 1.00 95.50 119 PHE A N 1
ATOM 986 C CA . PHE A 1 119 ? -8.070 1.585 -3.743 1.00 95.50 119 PHE A CA 1
ATOM 987 C C . PHE A 1 119 ? -7.903 0.586 -4.893 1.00 95.50 119 PHE A C 1
ATOM 989 O O . PHE A 1 119 ? -7.579 0.989 -6.006 1.00 95.50 119 PHE A O 1
ATOM 996 N N . GLU A 1 120 ? -8.195 -0.696 -4.658 1.00 97.38 120 GLU A N 1
ATOM 997 C CA . GLU A 1 120 ? -8.207 -1.728 -5.696 1.00 97.38 120 GLU A CA 1
ATOM 998 C C . GLU A 1 120 ? -9.147 -1.352 -6.843 1.00 97.38 120 GLU A C 1
ATOM 1000 O O . GLU A 1 120 ? -8.746 -1.429 -8.005 1.00 97.38 120 GLU A O 1
ATOM 1005 N N . LYS A 1 121 ? -10.377 -0.921 -6.539 1.00 97.81 121 LYS A N 1
ATOM 1006 C CA . LYS A 1 121 ? -11.344 -0.506 -7.567 1.00 97.81 121 LYS A CA 1
ATOM 1007 C C . LYS A 1 121 ? -10.821 0.673 -8.381 1.00 97.81 121 LYS A C 1
ATOM 1009 O O . LYS A 1 121 ? -10.774 0.583 -9.602 1.00 97.81 121 LYS A O 1
ATOM 1014 N N . ALA A 1 122 ? -10.345 1.720 -7.706 1.00 96.19 122 ALA A N 1
ATOM 1015 C CA . ALA A 1 122 ? -9.819 2.913 -8.364 1.00 96.19 122 ALA 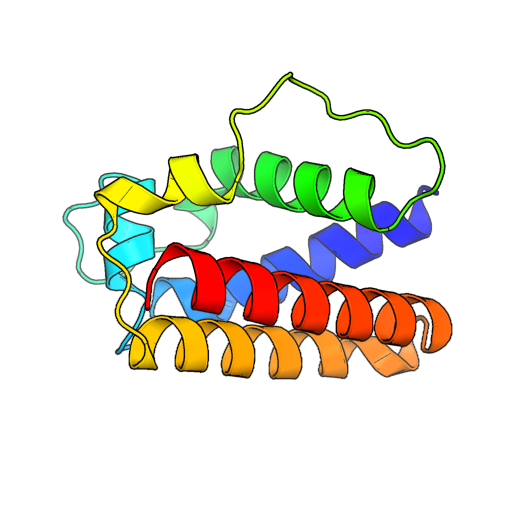A CA 1
ATOM 1016 C C . ALA A 1 122 ? -8.608 2.606 -9.264 1.00 96.19 122 ALA A C 1
ATOM 1018 O O . ALA A 1 122 ? -8.522 3.122 -10.375 1.00 96.19 122 ALA A O 1
ATOM 1019 N N . PHE A 1 123 ? -7.682 1.751 -8.817 1.00 96.31 123 PHE A N 1
ATOM 1020 C CA . PHE A 1 123 ? -6.539 1.340 -9.636 1.00 96.31 123 PHE A CA 1
ATOM 1021 C C . PHE A 1 123 ? -6.961 0.479 -10.825 1.00 96.31 123 PHE A C 1
ATOM 1023 O O . PHE A 1 123 ? -6.419 0.664 -11.911 1.00 96.31 123 PHE A O 1
ATOM 1030 N N . ASN A 1 124 ? -7.916 -0.440 -10.644 1.00 97.00 124 ASN A N 1
ATOM 1031 C CA . ASN A 1 124 ? -8.418 -1.229 -11.765 1.00 97.00 124 ASN A CA 1
ATOM 1032 C C . ASN A 1 124 ? -9.069 -0.334 -12.820 1.00 97.00 124 ASN A C 1
ATOM 1034 O O . ASN A 1 124 ? -8.672 -0.416 -13.970 1.00 97.00 124 ASN A O 1
ATOM 1038 N N . GLU A 1 125 ? -9.983 0.556 -12.426 1.00 97.00 125 GLU A N 1
ATOM 1039 C CA . GLU A 1 125 ? -10.668 1.471 -13.351 1.00 97.00 125 GLU A CA 1
ATOM 1040 C C . GLU A 1 125 ? -9.711 2.430 -14.073 1.00 97.00 125 GLU A C 1
ATOM 1042 O O . GLU A 1 125 ? -9.976 2.839 -15.202 1.00 97.00 125 GLU A O 1
ATOM 1047 N N . TYR A 1 126 ? -8.608 2.818 -13.426 1.00 95.81 126 TYR A N 1
ATOM 1048 C CA . TYR A 1 126 ? -7.650 3.756 -14.007 1.00 95.81 126 TYR A CA 1
ATOM 1049 C C . TYR A 1 126 ? -6.663 3.100 -14.981 1.00 95.81 126 TYR A C 1
ATOM 1051 O O . TYR A 1 126 ? -6.269 3.727 -15.963 1.00 95.81 126 TYR A O 1
ATOM 1059 N N . TYR A 1 127 ? -6.222 1.869 -14.700 1.00 94.19 127 TYR A N 1
ATOM 1060 C CA . TYR A 1 127 ? -5.119 1.231 -15.427 1.00 94.19 127 TYR A CA 1
ATOM 1061 C C . TYR A 1 127 ? -5.524 0.101 -16.379 1.00 94.19 127 TYR A C 1
ATOM 1063 O O . TYR A 1 127 ? -4.709 -0.242 -17.242 1.00 94.19 127 TYR A O 1
ATOM 1071 N N . PHE A 1 128 ? -6.708 -0.504 -16.220 1.00 93.81 128 PHE A N 1
ATOM 1072 C CA . PHE A 1 128 ? -7.100 -1.744 -16.908 1.00 93.81 128 PHE A CA 1
ATOM 1073 C C . PHE A 1 128 ? -8.519 -1.688 -17.473 1.00 93.81 128 PHE A C 1
ATOM 1075 O O . PHE A 1 128 ? -8.717 -2.325 -18.531 1.00 93.81 128 PHE A O 1
#

Secondary structure (DSSP, 8-state):
-HHHHHHHHHHHHHHHHHHTT-TTTHHHHHHHTT--SSS--GGGGTTTHHHHHHHHHHHHSTTPPPSS-PPPHHHHTGGG---HHHHHHHHHHHHHHHHTTTTT-HHHHHHHHHHHHHHHHHHHHHH-

Foldseek 3Di:
DVVLLVVLLQLLLLLCQAQCQDPQRVVLVCVVLVDPDNHDDSVSCPVPSVQSSLVVCVVQPPPRDRPDPDPDPLVVCVVVLDDPVNLVVSLVSSLVSLVVCCVVPVVSSVSVNVVSVVVSVVNVVSRD

pLDDT: mean 93.54, std 6.95, range [62.53, 98.69]

Radius of gyration: 14.36 Å; chains: 1; bounding box: 33×30×35 Å

Sequence (128 aa):
MENEYKLIEEVVRSFYGVAINDVFIGYHFRKINNSSTLESSLGEFESHIPNVVDFWATQLISGHQRRENGPNILKLHEYLKIRKGELGRWLLLFREKLSEFNSKDPEFIGLWSKKVDTFEKAFNEYYF